Protein AF-A0A191ZUP9-F1 (afdb_monomer)

Nearest PDB structures (foldseek):
  5x5i-assembly4_D  TM=3.802E-01  e=3.483E+00  Escherichia coli K-12

pLDDT: mean 85.77, std 14.49, range [43.09, 98.62]

Radius of gyration: 30.67 Å; Cα contacts (8 Å, |Δi|>4): 107; chains: 1; bounding box: 78×66×77 Å

Mean predicted aligned error: 12.02 Å

Solvent-accessible surface area (backbone atoms only — not comparable to full-atom values): 9071 Å² total; per-residue (Å²): 136,83,80,58,80,86,76,54,74,80,78,81,70,67,82,54,64,67,59,53,49,53,53,50,46,48,57,48,26,44,66,60,40,70,90,54,62,39,23,40,54,36,41,17,43,34,41,22,51,23,54,62,69,38,64,68,101,52,54,38,51,76,70,65,56,76,69,36,28,56,76,43,55,94,45,31,70,61,32,48,55,52,18,51,53,54,15,55,57,51,40,75,43,92,63,52,71,65,56,46,34,54,52,40,52,56,51,41,54,54,48,51,57,49,57,74,44,45,64,60,53,55,47,54,52,50,51,52,49,52,54,50,51,52,51,53,50,51,52,61,72,43,46,61,57,54,51,49,51,53,48,53,53,50,52,51,51,53,55,66,74,74,111

Foldseek 3Di:
DDDPPVPDDPCPVDPPVLVVLLVVQLVVLCVLQPPDALALLSLLLSLLSQVLVAADVHRSNVVRDLVSHVVVPPCSVVSVVVSNVLSVVNSPDPDDSNVSSVVSVVVVVVVVVVVVCPVVVVVVVVVVVVVVVVVVVVCVVCVVVVVVVVVVVVVVVVVVVVD

Structure (mmCIF, N/CA/C/O backbone):
data_AF-A0A191ZUP9-F1
#
_entry.id   AF-A0A191ZUP9-F1
#
loop_
_atom_site.group_PDB
_atom_site.id
_atom_site.type_symbol
_atom_site.label_atom_id
_atom_site.label_alt_id
_atom_site.label_comp_id
_atom_site.label_asym_id
_atom_site.label_entity_id
_atom_site.label_seq_id
_atom_site.pdbx_PDB_ins_code
_atom_site.Cartn_x
_atom_site.Cartn_y
_atom_site.Cartn_z
_atom_site.occupancy
_atom_site.B_iso_or_equiv
_atom_site.auth_seq_id
_atom_site.auth_comp_id
_atom_site.auth_asym_id
_atom_site.auth_atom_id
_atom_site.pdbx_PDB_model_num
ATOM 1 N N . MET A 1 1 ? 28.665 37.772 -20.530 1.00 44.00 1 MET A N 1
ATOM 2 C CA . MET A 1 1 ? 29.138 36.921 -19.421 1.00 44.00 1 MET A CA 1
ATOM 3 C C . MET A 1 1 ? 29.673 35.647 -20.046 1.00 44.00 1 MET A C 1
ATOM 5 O O . MET A 1 1 ? 28.887 34.861 -20.553 1.00 44.00 1 MET A O 1
ATOM 9 N N . VAL A 1 2 ? 30.994 35.533 -20.165 1.00 44.50 2 VAL A N 1
ATOM 10 C CA . VAL A 1 2 ? 31.651 34.367 -20.771 1.00 44.50 2 VAL A CA 1
ATOM 11 C C . VAL A 1 2 ? 31.906 33.382 -19.638 1.00 44.50 2 VAL A C 1
ATOM 13 O O . VAL A 1 2 ? 32.614 33.723 -18.695 1.00 44.50 2 VAL A O 1
ATOM 16 N N . ILE A 1 3 ? 31.267 32.216 -19.682 1.00 43.75 3 ILE A N 1
ATOM 17 C CA . ILE A 1 3 ? 31.515 31.148 -18.710 1.00 43.75 3 ILE A CA 1
ATOM 18 C C . ILE A 1 3 ? 32.830 30.475 -19.124 1.00 43.75 3 ILE A C 1
ATOM 20 O O . ILE A 1 3 ? 32.929 29.947 -20.231 1.00 43.75 3 ILE A O 1
ATOM 24 N N . ASP A 1 4 ? 33.852 30.569 -18.267 1.00 47.41 4 ASP A N 1
ATOM 25 C CA . ASP A 1 4 ? 35.156 29.920 -18.447 1.00 47.41 4 ASP A CA 1
ATOM 26 C C . ASP A 1 4 ? 34.953 28.396 -18.471 1.00 47.41 4 ASP A C 1
ATOM 28 O O . ASP A 1 4 ? 34.322 27.826 -17.578 1.00 47.41 4 ASP A O 1
ATOM 32 N N . ALA A 1 5 ? 35.496 27.731 -19.493 1.00 51.59 5 ALA A N 1
ATOM 33 C CA . ALA A 1 5 ? 35.444 26.278 -19.653 1.00 51.59 5 ALA A CA 1
ATOM 34 C C . ALA A 1 5 ? 36.104 25.513 -18.486 1.00 51.59 5 ALA A C 1
ATOM 36 O O . ALA A 1 5 ? 35.927 24.305 -18.369 1.00 51.59 5 ALA A O 1
ATOM 37 N N . ARG A 1 6 ? 36.841 26.204 -17.606 1.00 51.53 6 ARG A N 1
ATOM 38 C CA . ARG A 1 6 ? 37.423 25.660 -16.369 1.00 51.53 6 ARG A CA 1
ATOM 39 C C . ARG A 1 6 ? 36.490 25.715 -15.153 1.00 51.53 6 ARG A C 1
ATOM 41 O O . ARG A 1 6 ? 36.853 25.188 -14.109 1.00 51.53 6 ARG A O 1
ATOM 48 N N . CYS A 1 7 ? 35.305 26.318 -15.272 1.00 43.09 7 CYS A N 1
ATOM 49 C CA . CYS A 1 7 ? 34.287 26.358 -14.212 1.00 43.09 7 CYS A CA 1
ATOM 50 C C . CYS A 1 7 ? 33.198 25.285 -14.363 1.00 43.09 7 CYS A C 1
ATOM 52 O O . CYS A 1 7 ? 32.257 25.259 -13.574 1.00 43.09 7 CYS A O 1
ATOM 54 N N . VAL A 1 8 ? 33.311 24.410 -15.361 1.00 49.94 8 VAL A N 1
ATOM 55 C CA . VAL A 1 8 ? 32.455 23.233 -15.496 1.00 49.94 8 VAL A CA 1
ATOM 56 C C . VAL A 1 8 ? 33.355 22.036 -15.240 1.00 49.94 8 VAL A C 1
ATOM 58 O O . VAL A 1 8 ? 34.132 21.646 -16.112 1.00 49.94 8 VAL A O 1
ATOM 61 N N . GLU A 1 9 ? 33.303 21.495 -14.020 1.00 52.47 9 GLU A N 1
ATOM 62 C CA . GLU A 1 9 ? 33.859 20.169 -13.759 1.00 52.47 9 GLU A CA 1
ATOM 63 C C . GLU A 1 9 ? 33.352 19.235 -14.851 1.00 52.47 9 GLU A C 1
ATOM 65 O O . GLU A 1 9 ? 32.165 19.245 -15.197 1.00 52.47 9 GLU A O 1
ATOM 70 N N . ARG A 1 10 ? 34.271 18.472 -15.447 1.00 45.19 10 ARG A N 1
ATOM 71 C CA . ARG A 1 10 ? 33.917 17.465 -16.435 1.00 45.19 10 ARG A CA 1
ATOM 72 C C . ARG A 1 10 ? 32.938 16.534 -15.737 1.00 45.19 10 ARG A C 1
ATOM 74 O O . ARG A 1 10 ? 33.315 15.786 -14.843 1.00 45.19 10 ARG A O 1
ATOM 81 N N . ALA A 1 11 ? 31.674 16.648 -16.110 1.00 53.12 11 ALA A N 1
ATOM 82 C CA . ALA A 1 11 ? 30.633 15.743 -15.699 1.00 53.12 11 ALA A CA 1
ATOM 83 C C . ALA A 1 11 ? 30.958 14.374 -16.313 1.00 53.12 11 ALA A C 1
ATOM 85 O O . ALA A 1 11 ? 30.402 13.998 -17.339 1.00 53.12 11 ALA A O 1
ATOM 86 N N . GLU A 1 12 ? 31.870 13.628 -15.693 1.00 52.53 12 GLU A N 1
ATOM 87 C CA . GLU A 1 12 ? 31.983 12.176 -15.820 1.00 52.53 12 GLU A CA 1
ATOM 88 C C . GLU A 1 12 ? 30.749 11.558 -15.142 1.00 52.53 12 GLU A C 1
ATOM 90 O O . GLU A 1 12 ? 30.836 10.798 -14.185 1.00 52.53 12 GLU A O 1
ATOM 95 N N . TRP A 1 13 ? 29.550 11.962 -15.573 1.00 60.62 13 TRP A N 1
ATOM 96 C CA . TRP A 1 13 ? 28.308 11.354 -15.127 1.00 60.62 13 TRP A CA 1
ATOM 97 C C . TRP A 1 13 ? 28.160 10.065 -15.911 1.00 60.62 13 TRP A C 1
ATOM 99 O O . TRP A 1 13 ? 27.456 9.998 -16.920 1.00 60.62 13 TRP A O 1
ATOM 109 N N . GLU A 1 14 ? 28.868 9.035 -15.458 1.00 67.06 14 GLU A N 1
ATOM 110 C CA . GLU A 1 14 ? 28.508 7.683 -15.837 1.00 67.06 14 GLU A CA 1
ATOM 111 C C . GLU A 1 14 ? 27.029 7.468 -15.474 1.00 67.06 14 GLU A C 1
ATOM 113 O O . GLU A 1 14 ? 26.593 7.837 -14.373 1.00 67.06 14 GLU A O 1
ATOM 118 N N . PRO A 1 15 ? 26.214 6.935 -16.400 1.00 70.44 15 PRO A N 1
ATOM 119 C CA . PRO A 1 15 ? 24.812 6.672 -16.129 1.00 70.44 15 PRO A CA 1
ATOM 120 C C . PRO A 1 15 ? 24.713 5.720 -14.940 1.00 70.44 15 PRO A C 1
ATOM 122 O O . PRO A 1 15 ? 25.150 4.579 -15.034 1.00 70.44 15 PRO A O 1
ATOM 125 N N . GLN A 1 16 ? 24.135 6.181 -13.829 1.00 82.94 16 GLN A N 1
ATOM 126 C CA . GLN A 1 16 ? 23.927 5.361 -12.637 1.00 82.94 16 GLN A CA 1
ATOM 127 C C . GLN A 1 16 ? 22.765 4.391 -12.900 1.00 82.94 16 GLN A C 1
ATOM 129 O O . GLN A 1 16 ? 21.605 4.817 -12.833 1.00 82.94 16 GLN A O 1
ATOM 134 N N . PRO A 1 17 ? 23.011 3.098 -13.191 1.00 85.75 17 PRO A N 1
ATOM 135 C CA . PRO A 1 17 ? 21.967 2.220 -13.721 1.00 85.75 17 PRO A CA 1
ATOM 136 C C . PRO A 1 17 ? 20.822 2.027 -12.726 1.00 85.75 17 PRO A C 1
ATOM 138 O O . PRO A 1 17 ? 19.658 1.994 -13.106 1.00 85.75 17 PRO A O 1
ATOM 141 N N . GLU A 1 18 ? 21.130 1.989 -11.430 1.00 88.69 18 GLU A N 1
ATOM 142 C CA . GLU A 1 18 ? 20.126 1.857 -10.372 1.00 88.69 18 GLU A CA 1
ATOM 143 C C . GLU A 1 18 ? 19.243 3.099 -10.223 1.00 88.69 18 GLU A C 1
ATOM 145 O O . GLU A 1 18 ? 18.055 2.976 -9.921 1.00 88.69 18 GLU A O 1
ATOM 150 N N . LEU A 1 19 ? 19.799 4.294 -10.455 1.00 87.56 19 LEU A N 1
ATOM 151 C CA . LEU A 1 19 ? 19.021 5.531 -10.469 1.00 87.56 19 LEU A CA 1
ATOM 152 C C . LEU A 1 19 ? 18.084 5.551 -11.677 1.00 87.56 19 LEU A C 1
ATOM 154 O O . LEU A 1 19 ? 16.911 5.882 -11.531 1.00 87.56 19 LEU A O 1
ATOM 158 N N . ILE A 1 20 ? 18.580 5.137 -12.845 1.00 90.88 20 ILE A N 1
ATOM 159 C CA . ILE A 1 20 ? 17.776 5.020 -14.066 1.00 90.88 20 ILE A CA 1
ATOM 160 C C . ILE A 1 20 ? 16.638 4.017 -13.859 1.00 90.88 20 ILE A C 1
ATOM 162 O O . ILE A 1 20 ? 15.492 4.339 -14.156 1.00 90.88 20 ILE A O 1
ATOM 166 N N . THR A 1 21 ? 16.917 2.843 -13.287 1.00 93.06 21 THR A N 1
ATOM 167 C CA . THR A 1 21 ? 15.889 1.845 -12.957 1.00 93.06 21 THR A CA 1
ATOM 168 C C . THR A 1 21 ? 14.8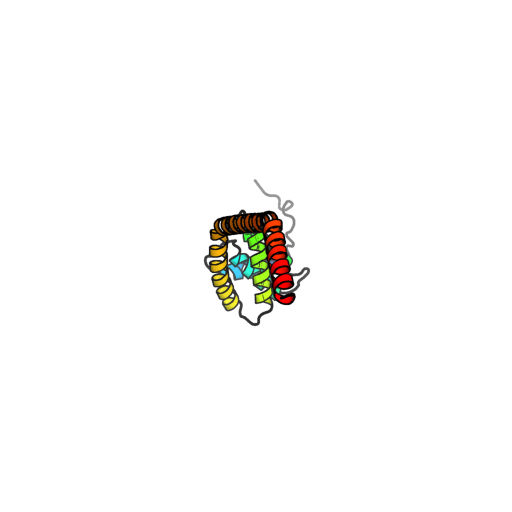73 2.397 -11.959 1.00 93.06 21 THR A C 1
ATOM 170 O O . THR A 1 21 ? 13.674 2.237 -12.160 1.00 93.06 21 THR A O 1
ATOM 173 N N . SER A 1 22 ? 15.322 3.090 -10.909 1.00 93.38 22 SER A N 1
ATOM 174 C CA . SER A 1 22 ? 14.427 3.713 -9.927 1.00 93.38 22 SER A CA 1
ATOM 175 C C . SER A 1 22 ? 13.485 4.730 -10.580 1.00 93.38 22 SER A C 1
ATOM 177 O O . SER A 1 22 ? 12.277 4.650 -10.369 1.00 93.38 22 SER A O 1
ATOM 179 N N . ILE A 1 23 ? 14.010 5.623 -11.424 1.00 93.88 23 ILE A N 1
ATOM 180 C CA . ILE A 1 23 ? 13.206 6.593 -12.181 1.00 93.88 23 ILE A CA 1
ATOM 181 C C . ILE A 1 23 ? 12.242 5.863 -13.119 1.00 93.88 23 ILE A C 1
ATOM 183 O O . ILE A 1 23 ? 11.053 6.158 -13.133 1.00 93.88 23 ILE A O 1
ATOM 187 N N . TYR A 1 24 ? 12.723 4.868 -13.862 1.00 95.81 24 TYR A N 1
ATOM 188 C CA . TYR A 1 24 ? 11.893 4.107 -14.789 1.00 95.81 24 TYR A CA 1
ATOM 189 C C . TYR A 1 24 ? 10.702 3.439 -14.092 1.00 95.81 24 TYR A C 1
ATOM 191 O O . TYR A 1 24 ? 9.578 3.527 -14.580 1.00 95.81 24 TYR A O 1
ATOM 199 N N . LEU A 1 25 ? 10.926 2.788 -12.950 1.00 96.81 25 LEU A N 1
ATOM 200 C CA . LEU A 1 25 ? 9.865 2.122 -12.194 1.00 96.81 25 LEU A CA 1
ATOM 201 C C . LEU A 1 25 ? 8.888 3.132 -11.569 1.00 96.81 25 LEU A C 1
ATOM 203 O O . LEU A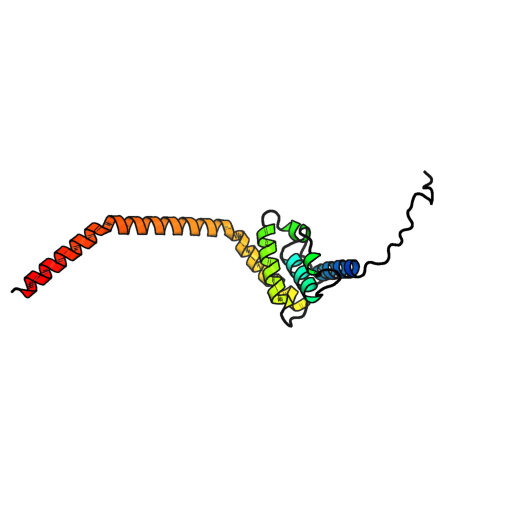 1 25 ? 7.687 2.874 -11.550 1.00 96.81 25 LEU A O 1
ATOM 207 N N . HIS A 1 26 ? 9.373 4.291 -11.121 1.00 96.50 26 HIS A N 1
ATOM 208 C CA . HIS A 1 26 ? 8.525 5.390 -10.653 1.00 96.50 26 HIS A CA 1
ATOM 209 C C . HIS A 1 26 ? 7.589 5.895 -11.768 1.00 96.50 26 HIS A C 1
ATOM 211 O O . HIS A 1 26 ? 6.372 5.937 -11.595 1.00 96.50 26 HIS A O 1
ATOM 217 N N . GLU A 1 27 ? 8.128 6.165 -12.958 1.00 96.56 27 GLU A N 1
ATOM 218 C CA . GLU A 1 27 ? 7.328 6.583 -14.117 1.00 96.56 27 GLU A CA 1
ATOM 219 C C . GLU A 1 27 ? 6.400 5.469 -14.629 1.00 96.56 27 GLU A C 1
ATOM 221 O O . GLU A 1 27 ? 5.289 5.726 -15.098 1.00 96.56 27 GLU A O 1
ATOM 226 N N . ALA A 1 28 ? 6.815 4.205 -14.520 1.00 97.81 28 ALA A N 1
ATOM 227 C CA . ALA A 1 28 ? 5.956 3.070 -14.836 1.00 97.81 28 ALA A CA 1
ATOM 228 C C . ALA A 1 28 ? 4.747 2.999 -13.890 1.00 97.81 28 ALA A C 1
ATOM 230 O O . ALA A 1 28 ? 3.641 2.718 -14.352 1.00 97.81 28 ALA A O 1
ATOM 231 N N . ALA A 1 29 ? 4.918 3.313 -12.602 1.00 97.75 29 ALA A N 1
ATOM 232 C CA . ALA A 1 29 ? 3.805 3.389 -11.658 1.00 97.75 29 ALA A CA 1
ATOM 233 C C . ALA A 1 29 ? 2.784 4.471 -12.057 1.00 97.75 29 ALA A C 1
ATOM 235 O O . ALA A 1 29 ? 1.584 4.207 -11.996 1.00 97.75 29 ALA A O 1
ATOM 236 N N . HIS A 1 30 ? 3.227 5.634 -12.554 1.00 96.81 30 HIS A N 1
ATOM 237 C CA . HIS A 1 30 ? 2.319 6.665 -13.080 1.00 96.81 30 HIS A CA 1
ATOM 238 C C . HIS A 1 30 ? 1.514 6.179 -14.289 1.00 96.81 30 HIS A C 1
ATOM 240 O O . HIS A 1 30 ? 0.330 6.495 -14.414 1.00 96.81 30 HIS A O 1
ATOM 246 N N . ARG A 1 31 ? 2.134 5.395 -15.178 1.00 97.25 31 ARG A N 1
ATOM 247 C CA . ARG A 1 31 ? 1.435 4.818 -16.338 1.00 97.25 31 ARG A CA 1
ATOM 248 C C . ARG A 1 31 ? 0.395 3.783 -15.922 1.00 97.25 31 ARG A C 1
ATOM 250 O O . ARG A 1 31 ? -0.699 3.778 -16.474 1.00 97.25 31 ARG A O 1
ATOM 257 N N . LEU A 1 32 ? 0.737 2.928 -14.960 1.00 97.69 32 LEU A N 1
ATOM 258 C CA . LEU A 1 32 ? -0.136 1.862 -14.463 1.00 97.69 32 LEU A CA 1
ATOM 259 C C . LEU A 1 32 ? -1.321 2.406 -13.652 1.00 97.69 32 LEU A C 1
ATOM 261 O O . LEU A 1 32 ? -2.419 1.861 -13.720 1.00 97.69 32 LEU A O 1
ATOM 265 N N . LEU A 1 33 ? -1.115 3.495 -12.911 1.00 95.38 33 LEU A N 1
ATOM 266 C CA . LEU A 1 33 ? -2.145 4.175 -12.127 1.00 95.38 33 LEU A CA 1
ATOM 267 C C . LEU A 1 33 ? -2.447 5.563 -12.697 1.00 95.38 33 LEU A C 1
ATOM 269 O O . LEU A 1 33 ? -2.327 6.583 -12.015 1.00 95.38 33 LEU A O 1
ATOM 273 N N . SER A 1 34 ? -2.867 5.604 -13.964 1.00 89.00 34 SER A N 1
ATOM 274 C CA . SER A 1 34 ? -3.224 6.858 -14.627 1.00 89.00 34 SER A CA 1
ATOM 275 C C . SER A 1 34 ? -4.317 7.602 -13.848 1.00 89.00 34 SER A C 1
ATOM 277 O O . SER A 1 34 ? -5.377 7.040 -13.573 1.00 89.00 34 SER A O 1
ATOM 279 N N . GLY A 1 35 ? -4.070 8.869 -13.513 1.00 88.81 35 GLY A N 1
ATOM 280 C CA . GLY A 1 35 ? -4.991 9.702 -12.728 1.00 88.81 35 GLY A CA 1
ATOM 281 C C . GLY A 1 35 ? -4.673 9.769 -11.233 1.00 88.81 35 GLY A C 1
ATOM 282 O O . GLY A 1 35 ? -5.271 10.583 -10.530 1.00 88.81 35 GLY A O 1
ATOM 283 N N . HIS A 1 36 ? -3.707 8.986 -10.747 1.00 92.75 36 HIS A N 1
ATOM 284 C CA . HIS A 1 36 ? -3.149 9.156 -9.409 1.00 92.75 36 HIS A CA 1
ATOM 285 C C . HIS A 1 36 ? -1.946 10.104 -9.444 1.00 92.75 36 HIS A C 1
ATOM 287 O O . HIS A 1 36 ? -1.038 9.944 -10.260 1.00 92.75 36 HIS A O 1
ATOM 293 N N . GLY A 1 37 ? -1.956 11.092 -8.546 1.00 92.81 37 GLY A N 1
ATOM 294 C CA . GLY A 1 37 ? -0.779 11.892 -8.211 1.00 92.81 37 GLY A CA 1
ATOM 295 C C . GLY A 1 37 ? 0.141 11.148 -7.240 1.00 92.81 37 GLY A C 1
ATOM 296 O O . GLY A 1 37 ? 0.173 9.920 -7.210 1.00 92.81 37 GLY A O 1
ATOM 297 N N . HIS A 1 38 ? 0.848 11.889 -6.397 1.00 96.31 38 HIS A N 1
ATOM 298 C CA . HIS A 1 38 ? 1.716 11.338 -5.355 1.00 96.31 38 HIS A CA 1
ATOM 299 C C . HIS A 1 38 ? 0.876 11.027 -4.102 1.00 96.31 38 HIS A C 1
ATOM 301 O O . HIS A 1 38 ? 0.964 11.701 -3.070 1.00 96.31 38 HIS A O 1
ATOM 307 N N . ASN A 1 39 ? 0.009 10.018 -4.238 1.00 96.75 39 ASN A N 1
ATOM 308 C CA . ASN A 1 39 ? -0.924 9.538 -3.218 1.00 96.75 39 ASN A CA 1
ATOM 309 C C . ASN A 1 39 ? -0.634 8.086 -2.797 1.00 96.75 39 ASN A C 1
ATOM 311 O O . ASN A 1 39 ? 0.244 7.424 -3.351 1.00 96.75 39 ASN A O 1
ATOM 315 N N . ALA A 1 40 ? -1.376 7.556 -1.817 1.00 97.50 40 ALA A N 1
ATOM 316 C CA . ALA A 1 40 ? -1.073 6.236 -1.257 1.00 97.50 40 ALA A CA 1
ATOM 317 C C . ALA A 1 40 ? -1.135 5.111 -2.302 1.00 97.50 40 ALA A C 1
ATOM 319 O O . ALA A 1 40 ? -0.329 4.184 -2.242 1.00 97.50 40 ALA A O 1
ATOM 320 N N . ALA A 1 41 ? -2.066 5.188 -3.261 1.00 98.25 41 ALA A N 1
ATOM 321 C CA . ALA A 1 41 ? -2.207 4.185 -4.317 1.00 98.25 41 ALA A CA 1
ATOM 322 C C . ALA A 1 41 ? -0.971 4.166 -5.225 1.00 98.25 41 ALA A C 1
ATOM 324 O O . ALA A 1 41 ? -0.386 3.108 -5.459 1.00 98.25 41 ALA A O 1
ATOM 325 N N . PHE A 1 42 ? -0.541 5.349 -5.674 1.00 98.25 42 PHE A N 1
ATOM 326 C CA . PHE A 1 42 ? 0.684 5.508 -6.450 1.00 98.25 42 PHE A CA 1
ATOM 327 C C . PHE A 1 42 ? 1.895 4.964 -5.691 1.00 98.25 42 PHE A C 1
ATOM 329 O O . PHE A 1 4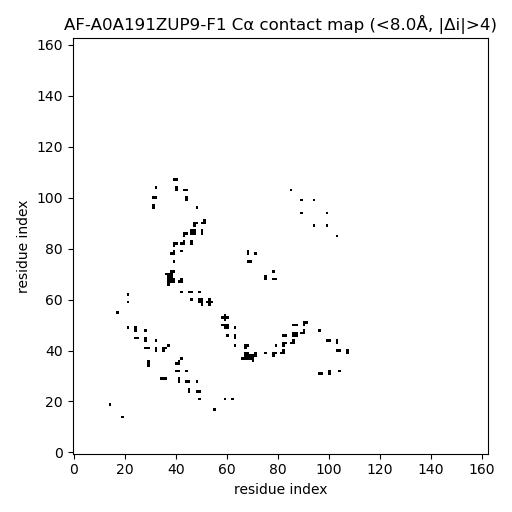2 ? 2.628 4.121 -6.211 1.00 98.25 42 PHE A O 1
ATOM 336 N N . PHE A 1 43 ? 2.053 5.366 -4.429 1.00 98.19 43 PHE A N 1
ATOM 337 C CA . PHE A 1 43 ? 3.157 4.910 -3.593 1.00 98.19 43 PHE A CA 1
ATOM 338 C C . PHE A 1 43 ? 3.160 3.387 -3.394 1.00 98.19 43 PHE A C 1
ATOM 340 O O . PHE A 1 43 ? 4.216 2.758 -3.446 1.00 98.19 43 PHE A O 1
ATOM 347 N N . ALA A 1 44 ? 1.985 2.767 -3.236 1.00 98.44 44 ALA A N 1
ATOM 348 C CA . ALA A 1 44 ? 1.858 1.313 -3.167 1.00 98.44 44 ALA A CA 1
ATOM 349 C C . ALA A 1 44 ? 2.353 0.641 -4.456 1.00 98.44 44 ALA A C 1
ATOM 351 O O . ALA A 1 44 ? 3.088 -0.342 -4.388 1.00 98.44 44 ALA A O 1
ATOM 352 N N . MET A 1 45 ? 2.009 1.181 -5.629 1.00 98.56 45 MET A N 1
ATOM 353 C CA . MET A 1 45 ? 2.470 0.637 -6.910 1.00 98.56 45 MET A CA 1
ATOM 354 C C . MET A 1 45 ? 3.984 0.795 -7.093 1.00 98.56 45 MET A C 1
ATOM 356 O O . MET A 1 45 ? 4.642 -0.156 -7.517 1.00 98.56 45 MET A O 1
ATOM 360 N N . VAL A 1 46 ? 4.557 1.942 -6.708 1.00 97.94 46 VAL A N 1
ATOM 361 C CA . VAL A 1 46 ? 6.018 2.144 -6.682 1.00 97.94 46 VAL A CA 1
ATOM 362 C C . VAL A 1 46 ? 6.687 1.082 -5.808 1.00 97.94 46 VAL A C 1
ATOM 364 O O . VAL A 1 46 ? 7.641 0.434 -6.241 1.00 97.94 46 VAL A O 1
ATOM 367 N N . LEU A 1 47 ? 6.157 0.840 -4.605 1.00 98.12 47 LEU A N 1
ATOM 368 C CA . LEU A 1 47 ? 6.676 -0.186 -3.702 1.00 98.12 47 LEU A CA 1
ATOM 369 C C . LEU A 1 47 ? 6.540 -1.601 -4.280 1.00 98.12 47 LEU A C 1
ATOM 371 O O . LEU A 1 47 ? 7.493 -2.366 -4.169 1.00 98.12 47 LEU A O 1
ATOM 375 N N . VAL A 1 48 ? 5.425 -1.954 -4.936 1.00 98.56 48 VAL A N 1
ATOM 376 C CA . VAL A 1 48 ? 5.283 -3.260 -5.614 1.00 98.56 48 VAL A CA 1
ATOM 377 C C . VAL A 1 48 ? 6.401 -3.458 -6.634 1.00 98.56 48 VAL A C 1
ATOM 379 O O . VAL A 1 48 ? 7.049 -4.506 -6.649 1.00 98.56 48 VAL A O 1
ATOM 382 N N . LEU A 1 49 ? 6.646 -2.451 -7.475 1.00 98.00 49 LEU A N 1
ATOM 383 C CA . LEU A 1 49 ? 7.678 -2.511 -8.507 1.00 98.00 49 LEU A CA 1
ATOM 384 C C . LEU A 1 49 ? 9.082 -2.605 -7.903 1.00 98.00 49 LEU A C 1
ATOM 386 O O . LEU A 1 49 ? 9.882 -3.422 -8.348 1.00 98.00 49 LEU A O 1
ATOM 390 N N . TYR A 1 50 ? 9.373 -1.821 -6.866 1.00 97.25 50 TYR A N 1
ATOM 391 C CA . TYR A 1 50 ? 10.666 -1.850 -6.183 1.00 97.25 50 TYR A CA 1
ATOM 392 C C . TYR A 1 50 ? 10.922 -3.156 -5.433 1.00 97.25 50 TYR A C 1
ATOM 394 O O . TYR A 1 50 ? 12.027 -3.686 -5.501 1.00 97.25 50 TYR A O 1
ATOM 402 N N . LEU A 1 51 ? 9.918 -3.701 -4.745 1.00 97.12 51 LEU A N 1
ATOM 403 C CA . LEU A 1 51 ? 10.035 -4.987 -4.057 1.00 97.12 51 LEU A CA 1
ATOM 404 C C . LEU A 1 51 ? 10.292 -6.122 -5.056 1.00 97.12 51 LEU A C 1
ATOM 406 O O . LEU A 1 51 ? 11.149 -6.967 -4.805 1.00 97.12 51 LEU A O 1
ATOM 410 N N . ARG A 1 52 ? 9.616 -6.112 -6.212 1.00 96.75 52 ARG A N 1
ATOM 411 C CA . ARG A 1 52 ? 9.822 -7.105 -7.281 1.00 96.75 52 ARG A CA 1
ATOM 412 C C . ARG A 1 52 ? 11.132 -6.923 -8.047 1.00 96.75 52 ARG A C 1
ATOM 414 O O . ARG A 1 52 ? 11.697 -7.909 -8.504 1.00 96.75 52 ARG A O 1
ATOM 421 N N . ALA A 1 53 ? 11.630 -5.692 -8.168 1.00 94.31 53 ALA A N 1
ATOM 422 C CA . ALA A 1 53 ? 12.950 -5.417 -8.740 1.00 94.31 53 ALA A CA 1
ATOM 423 C C . ALA A 1 53 ? 14.097 -5.942 -7.855 1.00 94.31 53 ALA A C 1
ATOM 425 O O . ALA A 1 53 ? 15.206 -6.150 -8.344 1.00 94.31 53 ALA A O 1
ATOM 426 N N . GLY A 1 54 ? 13.835 -6.185 -6.566 1.00 91.06 54 GLY A N 1
ATOM 427 C CA . GLY A 1 54 ? 14.774 -6.812 -5.644 1.00 91.06 54 GLY A CA 1
ATOM 428 C C . GLY A 1 54 ? 15.847 -5.850 -5.133 1.00 91.06 54 GLY A C 1
ATOM 429 O O . GLY A 1 54 ? 15.547 -4.797 -4.564 1.00 91.06 54 GLY A O 1
ATOM 430 N N . THR A 1 55 ? 17.113 -6.231 -5.292 1.00 85.50 55 THR A N 1
ATOM 431 C CA . THR A 1 55 ? 18.255 -5.563 -4.650 1.00 85.50 55 THR A CA 1
ATOM 432 C C . THR A 1 55 ? 19.297 -5.149 -5.685 1.00 85.50 55 THR A C 1
ATOM 434 O O . THR A 1 55 ? 19.726 -5.973 -6.488 1.00 85.50 55 THR A O 1
ATOM 437 N N . GLY A 1 56 ? 19.694 -3.872 -5.656 1.00 79.44 56 GLY A N 1
ATOM 438 C CA . GLY A 1 56 ? 20.913 -3.365 -6.300 1.00 79.44 56 GLY A CA 1
ATOM 439 C C . GLY A 1 56 ? 22.038 -3.241 -5.267 1.00 79.44 56 GLY A C 1
ATOM 440 O O . GLY A 1 56 ? 22.187 -4.103 -4.407 1.00 79.44 56 GLY A O 1
ATOM 441 N N . SER A 1 57 ? 22.778 -2.131 -5.273 1.00 82.31 57 SER A N 1
ATOM 442 C CA . SER A 1 57 ? 23.691 -1.748 -4.182 1.00 82.31 57 SER A CA 1
ATOM 443 C C . SER A 1 57 ? 22.988 -1.661 -2.821 1.00 82.31 57 SER A C 1
ATOM 445 O O . SER A 1 57 ? 23.577 -1.965 -1.786 1.00 82.31 57 SER A O 1
ATOM 447 N N . ILE A 1 58 ? 21.706 -1.291 -2.840 1.00 87.94 58 ILE A N 1
ATOM 448 C CA . ILE A 1 58 ? 20.766 -1.367 -1.722 1.00 87.94 58 ILE A CA 1
ATOM 449 C C . ILE A 1 58 ? 19.444 -1.981 -2.212 1.00 87.94 58 ILE A C 1
ATOM 451 O O . ILE A 1 58 ? 19.160 -1.943 -3.418 1.00 87.94 58 ILE A O 1
ATOM 455 N N . PRO A 1 59 ? 18.604 -2.529 -1.317 1.00 91.69 59 PRO A N 1
ATOM 456 C CA . PRO A 1 59 ? 17.254 -2.949 -1.679 1.00 91.69 59 PRO A CA 1
ATOM 457 C C . PRO A 1 59 ? 16.477 -1.807 -2.347 1.00 91.69 59 PRO A C 1
ATOM 459 O O . PRO A 1 59 ? 16.418 -0.703 -1.803 1.00 91.69 59 PRO A O 1
ATOM 462 N N . PHE A 1 60 ? 15.858 -2.052 -3.507 1.00 90.94 60 PHE A N 1
ATOM 463 C CA . PHE A 1 60 ? 15.209 -0.988 -4.287 1.00 90.94 60 PHE A CA 1
ATOM 464 C C . PHE A 1 60 ? 14.099 -0.275 -3.513 1.00 90.94 60 PHE A C 1
ATOM 466 O O . PHE A 1 60 ? 13.920 0.929 -3.679 1.00 90.94 60 PHE A O 1
ATOM 473 N N . TRP A 1 61 ? 13.396 -0.971 -2.615 1.00 91.44 61 TRP A N 1
ATOM 474 C CA . TRP A 1 61 ? 12.349 -0.367 -1.785 1.00 91.44 61 TRP A CA 1
ATOM 475 C C . TRP A 1 61 ? 12.869 0.791 -0.920 1.00 91.44 61 TRP A C 1
ATOM 477 O O . TRP A 1 61 ? 12.119 1.723 -0.645 1.00 91.44 61 TRP A O 1
ATOM 487 N N . GLN A 1 62 ? 14.157 0.792 -0.552 1.00 91.94 62 GLN A N 1
ATOM 488 C CA . GLN A 1 62 ? 14.781 1.883 0.211 1.00 91.94 62 GLN A CA 1
ATOM 489 C C . GLN A 1 62 ? 14.941 3.167 -0.610 1.00 91.94 62 GLN A C 1
ATOM 491 O O . GLN A 1 62 ? 15.231 4.224 -0.056 1.00 91.94 62 GLN A O 1
ATOM 496 N N . ARG A 1 63 ? 14.746 3.094 -1.931 1.00 90.56 63 ARG A N 1
ATOM 497 C CA . ARG A 1 63 ? 14.736 4.249 -2.835 1.00 90.56 63 ARG A CA 1
ATOM 498 C C . ARG A 1 63 ? 13.352 4.898 -2.938 1.00 90.56 63 ARG A C 1
ATOM 500 O O . ARG A 1 63 ? 13.231 5.925 -3.602 1.00 90.56 63 ARG A O 1
ATOM 507 N N . ALA A 1 64 ? 12.317 4.323 -2.315 1.00 89.75 64 ALA A N 1
ATOM 508 C CA . ALA A 1 64 ? 10.991 4.931 -2.234 1.00 89.75 64 ALA A CA 1
ATOM 509 C C . ALA A 1 64 ? 11.056 6.227 -1.422 1.00 89.75 64 ALA A C 1
ATOM 511 O O . ALA A 1 64 ? 11.688 6.281 -0.366 1.00 89.75 64 ALA A O 1
ATOM 512 N N . LYS A 1 65 ? 10.421 7.288 -1.923 1.00 90.00 65 LYS A N 1
ATOM 513 C CA . LYS A 1 65 ? 10.564 8.624 -1.348 1.00 90.00 65 LYS A CA 1
ATOM 514 C C . LYS A 1 65 ? 9.260 9.052 -0.702 1.00 90.00 65 LYS A C 1
ATOM 516 O O . LYS A 1 65 ? 8.203 8.948 -1.303 1.00 90.00 65 LYS A O 1
ATOM 521 N N . LEU A 1 66 ? 9.330 9.596 0.511 1.00 86.12 66 LEU A N 1
ATOM 522 C CA . LEU A 1 66 ? 8.130 10.018 1.244 1.00 86.12 66 LEU A CA 1
ATOM 523 C C . LEU A 1 66 ? 7.350 11.150 0.555 1.00 86.12 66 LEU A C 1
ATOM 525 O O . LEU A 1 66 ? 6.163 11.300 0.829 1.00 86.12 66 LEU A O 1
ATOM 529 N N . TYR A 1 67 ? 7.971 11.920 -0.350 1.00 88.06 67 TYR A N 1
ATOM 530 C CA . TYR A 1 67 ? 7.233 12.916 -1.137 1.00 88.06 67 TYR A CA 1
ATOM 531 C C . TYR A 1 67 ? 6.196 12.275 -2.070 1.00 88.06 67 TYR A C 1
ATOM 533 O O . TYR A 1 67 ? 5.247 12.943 -2.464 1.00 88.06 67 TYR A O 1
ATOM 541 N N . ASP A 1 68 ? 6.314 10.976 -2.364 1.00 91.00 68 ASP A N 1
ATOM 542 C CA . ASP A 1 68 ? 5.326 10.213 -3.134 1.00 91.00 68 ASP A CA 1
ATOM 543 C C . ASP A 1 68 ? 3.989 10.028 -2.401 1.00 91.00 68 ASP A C 1
ATOM 545 O O . ASP A 1 68 ? 3.059 9.450 -2.954 1.00 91.00 68 ASP A O 1
ATOM 549 N N . LEU A 1 69 ? 3.887 10.533 -1.168 1.00 93.38 69 LEU A N 1
ATOM 550 C CA . LEU A 1 69 ? 2.675 10.583 -0.355 1.00 93.38 69 LEU A CA 1
ATOM 551 C C . LEU A 1 69 ? 2.194 12.018 -0.081 1.00 93.38 69 LEU A C 1
ATOM 553 O O . LEU A 1 69 ? 1.345 12.213 0.791 1.00 93.38 69 LEU A O 1
ATOM 557 N N . GLN A 1 70 ? 2.730 13.035 -0.766 1.00 93.06 70 GLN A N 1
AT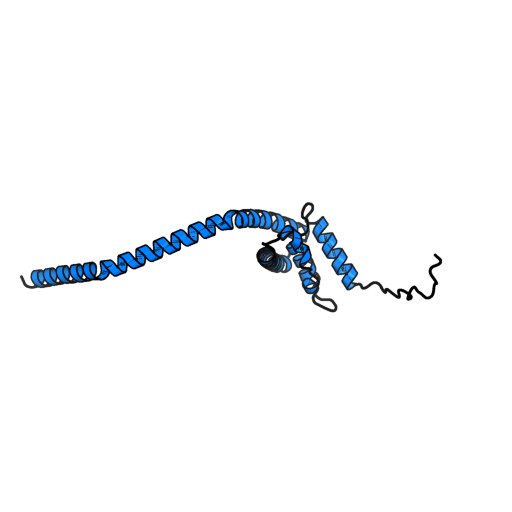OM 558 C CA . GLN A 1 70 ? 2.401 14.441 -0.485 1.00 93.06 70 GLN A CA 1
ATOM 559 C C . GLN A 1 70 ? 0.893 14.741 -0.571 1.00 93.06 70 GLN A C 1
ATOM 561 O O . GLN A 1 70 ? 0.390 15.545 0.215 1.00 93.06 70 GLN A O 1
ATOM 566 N N . ASP A 1 71 ? 0.157 14.053 -1.449 1.00 94.19 71 ASP A N 1
ATOM 567 C CA . ASP A 1 71 ? -1.282 14.269 -1.646 1.00 94.19 71 ASP A CA 1
ATOM 568 C C . ASP A 1 71 ? -2.118 13.760 -0.455 1.00 94.19 71 ASP A C 1
ATOM 570 O O . ASP A 1 71 ? -3.291 14.109 -0.310 1.00 94.19 71 ASP A O 1
ATOM 574 N N . GLU A 1 72 ? -1.536 12.933 0.420 1.00 92.62 72 GLU A N 1
ATOM 575 C CA . GLU A 1 72 ? -2.210 12.401 1.611 1.00 92.62 72 GLU A CA 1
ATOM 576 C C . GLU A 1 72 ? -2.110 13.347 2.819 1.00 92.62 72 GLU A C 1
ATOM 578 O O . GLU A 1 72 ? -2.869 13.205 3.786 1.00 92.62 72 GLU A O 1
ATOM 583 N N . GLY A 1 73 ? -1.208 14.334 2.773 1.00 90.19 73 GLY A N 1
ATOM 584 C CA . GLY A 1 73 ? -1.052 15.364 3.801 1.00 90.19 73 GLY A CA 1
ATOM 585 C C . GLY A 1 73 ? -0.918 14.786 5.214 1.00 90.19 73 GLY A C 1
ATOM 586 O O . GLY A 1 73 ? -0.025 13.991 5.502 1.00 90.19 73 GLY A O 1
ATOM 587 N N . ALA A 1 74 ? -1.833 15.164 6.113 1.00 88.12 74 ALA A N 1
ATOM 588 C CA . ALA A 1 74 ? -1.835 14.705 7.506 1.00 88.12 74 ALA A CA 1
ATOM 589 C C . ALA A 1 74 ? -2.021 13.182 7.668 1.00 88.12 74 ALA A C 1
ATOM 591 O O . ALA A 1 74 ? -1.664 12.634 8.709 1.00 88.12 74 ALA A O 1
ATOM 592 N N . ASN A 1 75 ? -2.546 12.494 6.648 1.00 90.50 75 ASN A N 1
ATOM 593 C CA . ASN A 1 75 ? -2.735 11.043 6.660 1.00 90.50 75 ASN A CA 1
ATOM 594 C C . ASN A 1 75 ? -1.513 10.272 6.136 1.00 90.50 75 ASN A C 1
ATOM 596 O O . ASN A 1 75 ? -1.585 9.049 6.015 1.00 90.50 75 ASN A O 1
ATOM 600 N N . ALA A 1 76 ? -0.398 10.944 5.818 1.00 90.88 76 ALA A N 1
ATOM 601 C CA . ALA A 1 76 ? 0.796 10.305 5.261 1.00 90.88 76 ALA A CA 1
ATOM 602 C C . ALA A 1 76 ? 1.307 9.090 6.074 1.00 90.88 76 ALA A C 1
ATOM 604 O O . ALA A 1 76 ? 1.645 8.082 5.453 1.00 90.88 76 ALA A O 1
ATOM 605 N N . PRO A 1 77 ? 1.311 9.084 7.426 1.00 91.75 77 PRO A N 1
ATOM 606 C CA . PRO A 1 77 ? 1.709 7.894 8.186 1.00 91.75 77 PRO A CA 1
ATOM 607 C C . PRO A 1 77 ? 0.786 6.685 7.961 1.00 91.75 77 PRO A C 1
ATOM 609 O O . PRO A 1 77 ? 1.252 5.561 7.774 1.00 91.75 77 PRO A O 1
ATOM 612 N N . GLN A 1 78 ? -0.532 6.903 7.950 1.00 93.25 78 GLN A N 1
ATOM 613 C CA . GLN A 1 78 ? -1.528 5.859 7.701 1.00 93.25 78 GLN A CA 1
ATOM 614 C C . GLN A 1 78 ? -1.481 5.394 6.244 1.00 93.25 78 GLN A C 1
ATOM 616 O O . GLN A 1 78 ? -1.621 4.201 5.977 1.00 93.25 78 GLN A O 1
ATOM 621 N N . ALA A 1 79 ? -1.259 6.327 5.317 1.00 95.69 79 ALA A N 1
ATOM 622 C CA . ALA A 1 79 ? -1.072 6.056 3.901 1.00 95.69 79 ALA A CA 1
ATOM 623 C C . ALA A 1 79 ? 0.156 5.178 3.656 1.00 95.69 79 ALA A C 1
ATOM 625 O O . ALA A 1 79 ? 0.058 4.188 2.936 1.00 95.69 79 ALA A O 1
ATOM 626 N N . PHE A 1 80 ? 1.280 5.487 4.309 1.00 96.31 80 PHE A N 1
ATOM 627 C CA . PHE A 1 80 ? 2.492 4.677 4.247 1.00 96.31 80 PHE A CA 1
ATOM 628 C C . PHE A 1 80 ? 2.225 3.254 4.739 1.00 96.31 80 PHE A C 1
ATOM 630 O O . PHE A 1 80 ? 2.526 2.296 4.034 1.00 96.31 80 PHE A O 1
ATOM 637 N N . ALA A 1 81 ? 1.620 3.104 5.922 1.00 96.06 81 ALA A N 1
ATOM 638 C CA . ALA A 1 81 ? 1.326 1.789 6.486 1.00 96.06 81 ALA A CA 1
ATOM 639 C C . ALA A 1 81 ? 0.384 0.972 5.585 1.00 96.06 81 ALA A C 1
ATOM 641 O O . ALA A 1 81 ? 0.598 -0.223 5.377 1.00 96.06 81 ALA A O 1
ATOM 642 N N . TRP A 1 82 ? -0.642 1.615 5.023 1.00 97.75 82 TRP A N 1
ATOM 643 C CA . TRP A 1 82 ? -1.547 0.983 4.067 1.00 97.75 82 TRP A CA 1
ATOM 644 C C . TRP A 1 82 ? -0.806 0.538 2.800 1.00 97.75 82 TRP A C 1
ATOM 646 O O . TRP A 1 82 ? -0.879 -0.634 2.429 1.00 97.75 82 TRP A O 1
ATOM 656 N N . ALA A 1 83 ? -0.052 1.447 2.180 1.00 98.12 83 ALA A N 1
ATOM 657 C CA . ALA A 1 83 ? 0.669 1.195 0.940 1.00 98.12 83 ALA A CA 1
ATOM 658 C C . ALA A 1 83 ? 1.725 0.099 1.107 1.00 98.12 83 ALA A C 1
ATOM 660 O O . ALA A 1 83 ? 1.823 -0.784 0.262 1.00 98.12 83 ALA A O 1
ATOM 661 N N . TRP A 1 84 ? 2.461 0.112 2.220 1.00 97.75 84 TRP A N 1
ATOM 662 C CA . TRP A 1 84 ? 3.456 -0.902 2.555 1.00 97.75 84 TRP A CA 1
ATOM 663 C C . TRP A 1 84 ? 2.845 -2.301 2.644 1.00 97.75 84 TRP A C 1
ATOM 665 O O . TRP A 1 84 ? 3.348 -3.236 2.023 1.00 97.75 84 TRP A O 1
ATOM 675 N N . ASN A 1 85 ? 1.728 -2.443 3.361 1.00 98.19 85 ASN A N 1
ATOM 676 C CA . ASN A 1 85 ? 1.056 -3.732 3.520 1.00 98.19 85 ASN A CA 1
ATOM 677 C C . ASN A 1 85 ? 0.506 -4.258 2.190 1.00 98.19 85 ASN A C 1
ATOM 679 O O . ASN A 1 85 ? 0.719 -5.422 1.853 1.00 98.19 85 ASN A O 1
ATOM 683 N N . VAL A 1 86 ? -0.161 -3.395 1.416 1.00 98.44 86 VAL A N 1
ATOM 684 C CA . VAL A 1 86 ? -0.682 -3.757 0.090 1.00 98.44 86 VAL A CA 1
ATOM 685 C C . VAL A 1 86 ? 0.460 -4.143 -0.846 1.00 98.44 86 VAL A C 1
ATOM 687 O O . VAL A 1 86 ? 0.373 -5.156 -1.537 1.00 98.44 86 VAL A O 1
ATOM 690 N N . ALA A 1 87 ? 1.550 -3.375 -0.845 1.00 98.38 87 ALA A N 1
ATOM 691 C CA . ALA A 1 87 ? 2.684 -3.641 -1.709 1.00 98.38 87 ALA A CA 1
ATOM 692 C C . ALA A 1 87 ? 3.387 -4.954 -1.364 1.00 98.38 87 ALA A C 1
ATOM 694 O O . ALA A 1 87 ? 3.723 -5.703 -2.273 1.00 98.38 87 ALA A O 1
ATOM 695 N N . HIS A 1 88 ? 3.565 -5.269 -0.080 1.00 97.88 88 HIS A N 1
ATOM 696 C CA . HIS A 1 88 ? 4.158 -6.537 0.344 1.00 97.88 88 HIS A CA 1
ATOM 697 C C . HIS A 1 88 ? 3.337 -7.753 -0.086 1.00 97.88 88 HIS A C 1
ATOM 699 O O . HIS A 1 88 ? 3.903 -8.721 -0.591 1.00 97.88 88 HIS A O 1
ATOM 705 N N . GLU A 1 89 ? 2.014 -7.697 0.088 1.00 98.31 89 GLU A N 1
ATOM 706 C CA . GLU A 1 89 ? 1.109 -8.763 -0.350 1.00 98.31 89 GLU A CA 1
ATOM 707 C C . GLU A 1 89 ? 1.184 -8.954 -1.871 1.00 98.31 89 GLU A C 1
ATOM 709 O O . GLU A 1 89 ? 1.385 -10.066 -2.358 1.00 98.31 89 GLU A O 1
ATOM 714 N N . LEU A 1 90 ? 1.067 -7.862 -2.631 1.00 98.44 90 LEU A N 1
ATOM 715 C CA . LEU A 1 90 ? 1.028 -7.927 -4.089 1.00 98.44 90 LEU A C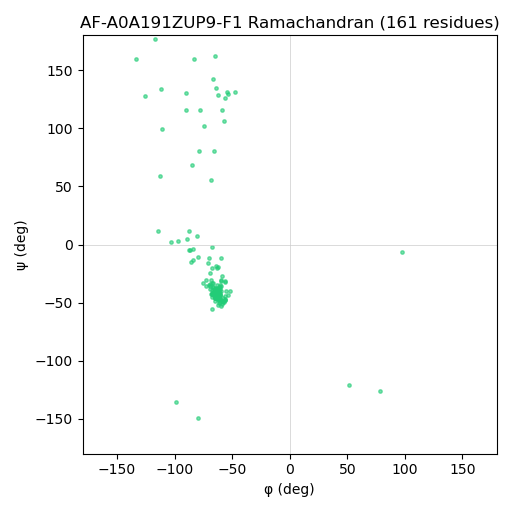A 1
ATOM 716 C C . LEU A 1 90 ? 2.388 -8.261 -4.698 1.00 98.44 90 LEU A C 1
ATOM 718 O O . LEU A 1 90 ? 2.441 -9.007 -5.674 1.00 98.44 90 LEU A O 1
ATOM 722 N N . ALA A 1 91 ? 3.487 -7.775 -4.121 1.00 97.69 91 ALA A N 1
ATOM 723 C CA . ALA A 1 91 ? 4.832 -8.077 -4.593 1.00 97.69 91 ALA A CA 1
ATOM 724 C C . ALA A 1 91 ? 5.132 -9.581 -4.548 1.00 97.69 91 ALA A C 1
ATOM 726 O O . ALA A 1 91 ? 5.782 -10.077 -5.465 1.00 97.69 91 ALA A O 1
ATOM 727 N N . ALA A 1 92 ? 4.613 -10.291 -3.539 1.00 97.31 92 ALA A N 1
ATOM 728 C CA . ALA A 1 92 ? 4.760 -11.737 -3.381 1.00 97.31 92 ALA A CA 1
ATOM 729 C C . ALA A 1 92 ? 3.811 -12.571 -4.264 1.00 97.31 92 ALA A C 1
ATOM 731 O O . ALA A 1 92 ? 3.965 -13.786 -4.342 1.00 97.31 92 ALA A O 1
ATOM 732 N N . SER A 1 93 ? 2.818 -11.945 -4.902 1.00 97.69 93 SER A N 1
ATOM 733 C CA . SER A 1 93 ? 1.865 -12.634 -5.778 1.00 97.69 93 SER A CA 1
ATOM 734 C C . SER A 1 93 ? 2.404 -12.823 -7.200 1.00 97.69 93 SER A C 1
ATOM 736 O O . SER A 1 93 ? 3.240 -12.041 -7.657 1.00 97.69 93 SER A O 1
ATOM 738 N N . ASP A 1 94 ? 1.825 -13.769 -7.944 1.00 97.56 94 ASP A N 1
ATOM 739 C CA . ASP A 1 94 ? 2.104 -13.992 -9.375 1.00 97.56 94 ASP A CA 1
ATOM 740 C C . ASP A 1 94 ? 1.348 -13.023 -10.311 1.00 97.56 94 ASP A C 1
ATOM 742 O O . ASP A 1 94 ? 1.344 -13.184 -11.532 1.00 97.56 94 ASP A O 1
ATOM 746 N N . LEU A 1 95 ? 0.666 -12.009 -9.763 1.00 97.75 95 LEU A N 1
ATOM 747 C CA . LEU A 1 95 ? -0.101 -11.051 -10.561 1.00 97.75 95 LEU A CA 1
ATOM 748 C C . LEU A 1 95 ? 0.812 -10.183 -11.433 1.00 97.75 95 LEU A C 1
ATOM 750 O O . LEU A 1 95 ? 1.862 -9.713 -10.990 1.00 97.75 95 LEU A O 1
ATOM 754 N N . THR A 1 96 ? 0.373 -9.880 -12.654 1.00 98.25 96 THR A N 1
ATOM 755 C CA . THR A 1 96 ? 1.049 -8.889 -13.504 1.00 98.25 96 THR A CA 1
ATOM 756 C C . THR A 1 96 ? 0.975 -7.490 -12.886 1.00 98.25 96 THR A C 1
ATOM 758 O O . THR A 1 96 ? 0.146 -7.225 -12.015 1.00 98.25 96 THR A O 1
ATOM 761 N N . ALA A 1 97 ? 1.838 -6.573 -13.333 1.00 97.88 97 ALA A N 1
ATOM 762 C CA . ALA A 1 97 ? 1.840 -5.197 -12.836 1.00 97.88 97 ALA A CA 1
ATOM 763 C C . ALA A 1 97 ? 0.493 -4.488 -13.077 1.00 97.88 97 ALA A C 1
ATOM 765 O O . ALA A 1 97 ? -0.006 -3.827 -12.170 1.00 97.88 97 ALA A O 1
ATOM 766 N N . ASP A 1 98 ? -0.134 -4.701 -14.238 1.00 98.31 98 ASP A N 1
ATOM 767 C CA . ASP A 1 98 ? -1.467 -4.170 -14.553 1.00 98.31 98 ASP A CA 1
ATOM 768 C C . ASP A 1 98 ? -2.539 -4.693 -13.588 1.00 98.31 98 ASP A C 1
ATOM 770 O O . ASP A 1 98 ? -3.333 -3.924 -13.052 1.00 98.31 98 ASP A O 1
ATOM 774 N N . ARG A 1 99 ? -2.522 -5.998 -13.281 1.00 98.38 99 ARG A N 1
ATOM 775 C CA . ARG A 1 99 ? -3.461 -6.584 -12.312 1.00 98.38 99 ARG A CA 1
ATOM 776 C C . ARG A 1 99 ? -3.219 -6.080 -10.893 1.00 98.38 99 ARG A C 1
ATOM 778 O O . ARG A 1 99 ? -4.177 -5.857 -10.159 1.00 98.38 99 ARG A O 1
ATOM 785 N N . CYS A 1 100 ? -1.964 -5.863 -10.502 1.00 98.56 100 CYS A N 1
ATOM 786 C CA . CYS A 1 100 ? -1.658 -5.208 -9.231 1.00 98.56 100 CYS A CA 1
ATOM 787 C C . CYS A 1 100 ? -2.243 -3.792 -9.185 1.00 98.56 100 CYS A C 1
ATOM 789 O O . CYS A 1 100 ? -2.841 -3.428 -8.177 1.00 98.56 100 CYS A O 1
ATOM 791 N N . ALA A 1 101 ? -2.122 -3.018 -10.267 1.00 98.50 101 ALA A N 1
ATOM 792 C CA . ALA A 1 101 ? -2.660 -1.664 -10.346 1.00 98.50 101 ALA A CA 1
ATOM 793 C C . ALA A 1 101 ? -4.193 -1.636 -10.204 1.00 98.50 101 ALA A C 1
ATOM 795 O O . ALA A 1 101 ? -4.721 -0.836 -9.432 1.00 98.50 101 ALA A O 1
ATOM 796 N N . GLU A 1 102 ? -4.909 -2.555 -10.859 1.00 98.19 102 GLU A N 1
ATOM 797 C CA . GLU A 1 102 ? -6.362 -2.716 -10.690 1.00 98.19 102 GLU A CA 1
ATOM 798 C C . GLU A 1 102 ? -6.742 -3.001 -9.227 1.00 98.19 102 GLU A C 1
ATOM 800 O O . GLU A 1 102 ? -7.593 -2.318 -8.653 1.00 98.19 102 GLU A O 1
ATOM 805 N N . VAL A 1 103 ? -6.063 -3.963 -8.588 1.00 98.50 103 VAL A N 1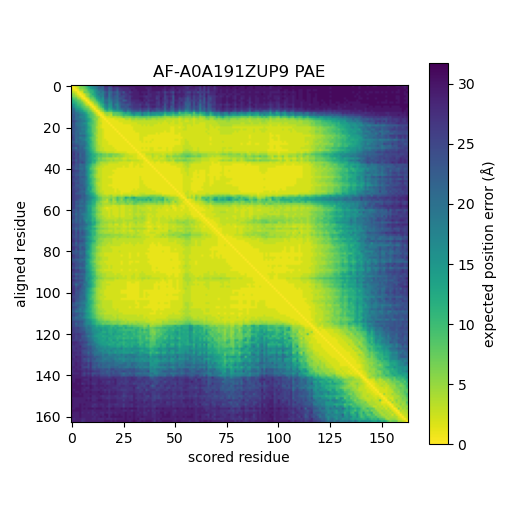
ATOM 806 C CA . VAL A 1 103 ? -6.311 -4.315 -7.180 1.00 98.50 103 VAL A CA 1
ATOM 807 C C . VAL A 1 103 ? -6.011 -3.138 -6.251 1.00 98.50 103 VAL A C 1
ATOM 809 O O . VAL A 1 103 ? -6.770 -2.878 -5.313 1.00 98.50 103 VAL A O 1
ATOM 812 N N . ILE A 1 104 ? -4.917 -2.415 -6.499 1.00 98.62 104 ILE A N 1
ATOM 813 C CA . ILE A 1 104 ? -4.543 -1.222 -5.735 1.00 98.62 104 ILE A CA 1
ATOM 814 C C . ILE A 1 104 ? -5.624 -0.150 -5.865 1.00 98.62 104 ILE A C 1
ATOM 816 O O . ILE A 1 104 ? -6.038 0.394 -4.842 1.00 98.62 104 ILE A O 1
ATOM 820 N N . ASN A 1 105 ? -6.128 0.116 -7.072 1.00 97.75 105 ASN A N 1
ATOM 821 C CA . ASN A 1 105 ? -7.193 1.093 -7.304 1.00 97.75 105 ASN A CA 1
ATOM 822 C C . ASN A 1 105 ? -8.461 0.773 -6.513 1.00 97.75 105 ASN A C 1
ATOM 824 O O . ASN A 1 105 ? -9.001 1.635 -5.809 1.00 97.75 105 ASN A O 1
ATOM 828 N N . ASP A 1 106 ? -8.915 -0.478 -6.575 1.00 97.75 106 ASP A N 1
ATOM 829 C CA . ASP A 1 106 ? -10.112 -0.897 -5.853 1.00 97.75 106 ASP A CA 1
ATOM 830 C C . ASP A 1 106 ? -9.934 -0.795 -4.337 1.00 97.75 106 ASP A C 1
ATOM 832 O O . ASP A 1 106 ? -10.784 -0.229 -3.640 1.00 97.75 106 ASP A O 1
ATOM 836 N N . ARG A 1 107 ? -8.800 -1.271 -3.814 1.00 98.25 107 ARG A N 1
ATOM 837 C CA . ARG A 1 107 ? -8.501 -1.194 -2.378 1.00 98.25 107 ARG A CA 1
ATOM 838 C C . ARG A 1 107 ? -8.311 0.243 -1.908 1.00 98.25 107 ARG A C 1
ATOM 840 O O . ARG A 1 107 ? -8.738 0.572 -0.802 1.00 98.25 107 ARG A O 1
ATOM 847 N N . TYR A 1 108 ? -7.709 1.102 -2.728 1.00 97.38 108 TYR A N 1
ATOM 848 C CA . TYR A 1 108 ? -7.509 2.510 -2.404 1.00 97.38 108 TYR A CA 1
ATOM 849 C C . TYR A 1 108 ? -8.843 3.236 -2.268 1.00 97.38 108 TYR A C 1
ATOM 851 O O . TYR A 1 108 ? -9.054 3.949 -1.290 1.00 97.38 108 TYR A O 1
ATOM 859 N N . ARG A 1 109 ? -9.789 2.998 -3.185 1.00 95.62 109 ARG A N 1
ATOM 860 C CA . ARG A 1 109 ? -11.145 3.557 -3.096 1.00 95.62 109 ARG A CA 1
ATOM 861 C C . ARG A 1 109 ? -11.823 3.180 -1.777 1.00 95.62 109 ARG A C 1
ATOM 863 O O . ARG A 1 109 ? -12.331 4.058 -1.082 1.00 95.62 109 ARG A O 1
ATOM 870 N N . VAL A 1 110 ? -11.770 1.902 -1.397 1.00 96.25 110 VAL A N 1
ATOM 871 C CA . VAL A 1 110 ? -12.319 1.420 -0.116 1.00 96.25 110 VAL A CA 1
ATOM 872 C C . VAL A 1 110 ? -11.614 2.079 1.070 1.00 96.25 110 VAL A C 1
ATOM 874 O O . VAL A 1 110 ? -12.269 2.542 2.004 1.00 96.25 110 VAL A O 1
ATOM 877 N N . TRP A 1 111 ? -10.285 2.166 1.030 1.00 95.62 111 TRP A N 1
ATOM 878 C CA . TRP A 1 111 ? -9.497 2.792 2.088 1.00 95.62 111 TRP A CA 1
ATOM 879 C C . TRP A 1 111 ? -9.792 4.289 2.237 1.00 95.62 111 TRP A C 1
ATOM 881 O O . TRP A 1 111 ? -9.914 4.773 3.359 1.00 95.62 111 TRP A O 1
ATOM 891 N N . ARG A 1 112 ? -9.997 5.019 1.137 1.00 93.88 112 ARG A N 1
ATOM 892 C CA . ARG A 1 112 ? -10.392 6.436 1.163 1.00 93.88 112 ARG A CA 1
ATOM 893 C C . ARG A 1 112 ? -11.780 6.633 1.762 1.00 93.88 112 ARG A C 1
ATOM 895 O O . ARG A 1 112 ? -11.957 7.531 2.584 1.00 93.88 112 ARG A O 1
ATOM 902 N N . THR A 1 113 ? -12.746 5.777 1.424 1.00 92.31 113 THR A N 1
ATOM 903 C CA . THR A 1 113 ? -14.066 5.783 2.077 1.00 92.31 113 THR A CA 1
ATOM 904 C C . THR A 1 113 ? -13.945 5.476 3.566 1.00 92.31 113 THR A C 1
ATOM 906 O O . THR A 1 113 ? -14.582 6.131 4.391 1.00 92.31 113 THR A O 1
ATOM 909 N N . TRP A 1 114 ? -13.089 4.518 3.933 1.00 90.31 114 TRP A N 1
ATOM 910 C CA . TRP A 1 114 ? -12.792 4.246 5.330 1.00 90.31 114 TRP A CA 1
ATOM 911 C C . TRP A 1 114 ? -12.199 5.491 5.998 1.00 90.31 114 TRP A C 1
ATOM 913 O O . TRP A 1 114 ? -12.769 5.949 6.982 1.00 90.31 114 TRP A O 1
ATOM 923 N N . LEU A 1 115 ? -11.145 6.112 5.471 1.00 88.81 115 LEU A N 1
ATOM 924 C CA . LEU A 1 115 ? -10.541 7.316 6.056 1.00 88.81 115 LEU A CA 1
ATOM 925 C C . LEU A 1 115 ? -11.548 8.446 6.287 1.00 88.81 115 LEU A C 1
ATOM 927 O O . LEU A 1 115 ? -11.555 9.028 7.367 1.00 88.81 115 LEU A O 1
ATOM 931 N N . ALA A 1 116 ? -12.442 8.705 5.331 1.00 86.25 116 ALA A N 1
ATOM 932 C CA . ALA A 1 116 ? -13.467 9.739 5.473 1.00 86.25 116 ALA A CA 1
ATOM 933 C C . ALA A 1 116 ? -14.405 9.502 6.675 1.00 86.25 116 ALA A C 1
ATOM 935 O O . ALA A 1 116 ? -14.879 10.449 7.291 1.00 86.25 116 ALA A O 1
ATOM 936 N N . GLY A 1 117 ? -14.645 8.242 7.052 1.00 83.38 117 GLY A N 1
ATOM 937 C CA . GLY A 1 117 ? -15.442 7.880 8.229 1.00 83.38 117 GLY A CA 1
ATOM 938 C C . GLY A 1 117 ? -14.658 7.793 9.547 1.00 83.38 117 GLY A C 1
ATOM 939 O O . GLY A 1 117 ? -15.171 7.209 10.503 1.00 83.38 117 GLY A O 1
ATOM 940 N N . ALA A 1 118 ? -13.405 8.263 9.607 1.00 81.50 118 ALA A N 1
ATOM 941 C CA . ALA A 1 118 ? -12.551 8.114 10.791 1.00 81.50 118 ALA A CA 1
ATOM 942 C C . ALA A 1 118 ? -13.127 8.803 12.033 1.00 81.50 118 ALA A C 1
ATOM 944 O O . ALA A 1 118 ? -13.168 8.185 13.099 1.00 81.50 118 ALA A O 1
ATOM 945 N N . ASP A 1 119 ? -13.631 10.026 11.880 1.00 78.19 119 ASP A N 1
ATOM 946 C CA . ASP A 1 119 ? -14.208 10.792 12.988 1.00 78.19 119 ASP A CA 1
ATOM 947 C C . ASP A 1 119 ? -15.467 10.125 13.541 1.00 78.19 119 ASP A C 1
ATOM 949 O O . ASP A 1 119 ? -15.611 9.971 14.755 1.00 78.19 119 ASP A O 1
ATOM 953 N N . GL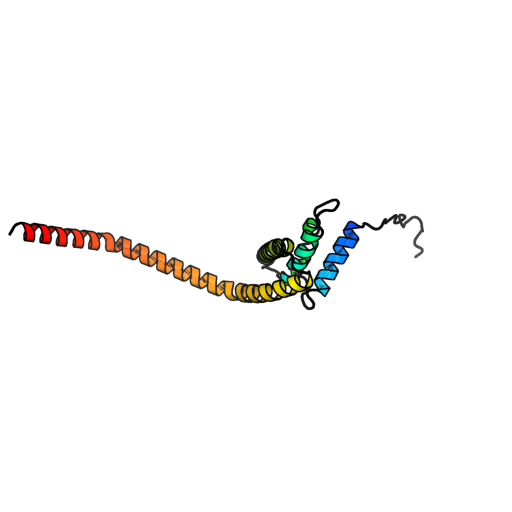U A 1 120 ? -16.331 9.634 12.652 1.00 81.12 120 GLU A N 1
ATOM 954 C CA . GLU A 1 120 ? -17.539 8.904 13.030 1.00 81.12 120 GLU A CA 1
ATOM 955 C C . GLU A 1 120 ? -17.195 7.625 13.800 1.00 81.12 120 GLU A C 1
ATOM 957 O O . GLU A 1 120 ? -17.730 7.371 14.877 1.00 81.12 120 GLU A O 1
ATOM 962 N N . ARG A 1 121 ? -16.221 6.843 13.320 1.00 81.81 121 ARG A N 1
ATOM 963 C CA . ARG A 1 121 ? -15.764 5.646 14.042 1.00 81.81 121 ARG A CA 1
ATOM 964 C C . ARG A 1 121 ? -15.131 5.985 15.388 1.00 81.81 121 ARG A C 1
ATOM 966 O O . ARG A 1 121 ? -15.320 5.242 16.351 1.00 81.81 121 ARG A O 1
ATOM 973 N N . ALA A 1 122 ? -14.386 7.085 15.479 1.00 81.06 122 ALA A N 1
ATOM 974 C CA . ALA A 1 122 ? -13.808 7.547 16.736 1.00 81.06 122 ALA A CA 1
ATOM 975 C C . ALA A 1 122 ? -14.886 8.016 17.726 1.00 81.06 122 ALA A C 1
ATOM 977 O O . ALA A 1 122 ? -14.712 7.849 18.936 1.00 81.06 122 ALA A O 1
ATOM 978 N N . ARG A 1 123 ? -15.992 8.588 17.238 1.00 86.31 123 ARG A N 1
ATOM 979 C CA . ARG A 1 123 ? -17.168 8.924 18.047 1.00 86.31 123 ARG A CA 1
ATOM 980 C C . ARG A 1 123 ? -17.869 7.663 18.548 1.00 86.31 123 ARG A C 1
ATOM 982 O O . ARG A 1 123 ? -17.944 7.473 19.757 1.00 86.31 123 ARG A O 1
ATOM 989 N N . VAL A 1 124 ? -18.246 6.754 17.648 1.00 87.62 124 VAL A N 1
ATOM 990 C CA . VAL A 1 124 ? -18.908 5.480 17.988 1.00 87.62 124 VAL A CA 1
ATOM 991 C C . VAL A 1 124 ? -18.081 4.668 18.990 1.00 87.62 124 VAL A C 1
ATOM 993 O O . VAL A 1 124 ? -18.619 4.105 19.939 1.00 87.62 124 VAL A O 1
ATOM 996 N N . LYS A 1 125 ? -16.748 4.636 18.842 1.00 86.94 125 LYS A N 1
ATOM 997 C CA . LYS A 1 125 ? -15.864 3.945 19.793 1.00 86.94 125 LYS A CA 1
ATOM 998 C C . LYS A 1 125 ? -15.869 4.594 21.181 1.00 86.94 125 LYS A C 1
ATOM 1000 O O . LYS A 1 125 ? -15.812 3.875 22.176 1.00 86.94 125 LYS A O 1
ATOM 1005 N N . ARG A 1 126 ? -15.921 5.928 21.258 1.00 88.38 126 ARG A N 1
ATOM 1006 C CA . ARG A 1 126 ? -16.015 6.6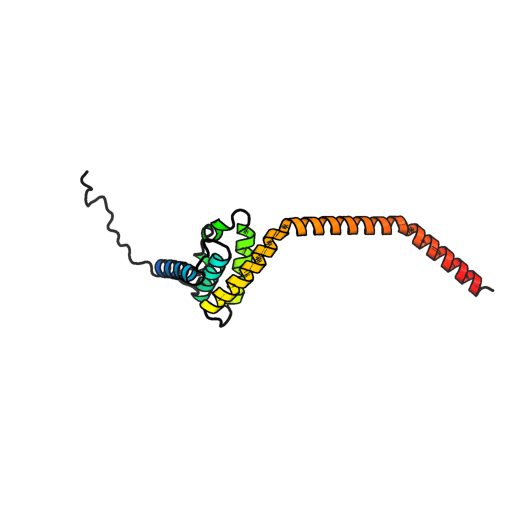60 22.532 1.00 88.38 126 ARG A CA 1
ATOM 1007 C C . ARG A 1 126 ? -17.355 6.411 23.217 1.00 88.38 126 ARG A C 1
ATOM 1009 O O . ARG A 1 126 ? -17.360 6.093 24.399 1.00 88.38 126 ARG A O 1
ATOM 1016 N N . GLU A 1 127 ? -18.452 6.465 22.470 1.00 89.44 127 GLU A N 1
ATOM 1017 C CA . GLU A 1 127 ? -19.796 6.164 22.979 1.00 89.44 127 GLU A CA 1
ATOM 1018 C C . GLU A 1 127 ? -19.897 4.716 23.480 1.00 89.44 127 GLU A C 1
ATOM 1020 O O . GLU A 1 127 ? -20.383 4.468 24.580 1.00 89.44 127 GLU A O 1
ATOM 1025 N N . ALA A 1 128 ? -19.352 3.752 22.731 1.00 88.62 128 ALA A N 1
ATOM 1026 C CA . ALA A 1 128 ? -19.315 2.353 23.150 1.00 88.62 128 ALA A CA 1
ATOM 1027 C C . ALA A 1 128 ? -18.467 2.136 24.418 1.00 88.62 128 ALA A C 1
ATOM 1029 O O . ALA A 1 128 ? -18.841 1.336 25.276 1.00 88.62 128 ALA A O 1
ATOM 1030 N N . ALA A 1 129 ? -17.341 2.846 24.554 1.00 89.06 129 ALA A N 1
ATOM 1031 C CA . ALA A 1 129 ? -16.511 2.790 25.755 1.00 89.06 129 ALA A CA 1
ATOM 1032 C C . ALA A 1 129 ? -17.239 3.373 26.976 1.00 89.06 129 ALA A C 1
ATOM 1034 O O . ALA A 1 129 ? -17.249 2.743 28.030 1.00 89.06 129 ALA A O 1
ATOM 1035 N N . GLN A 1 130 ? -17.914 4.515 26.815 1.00 90.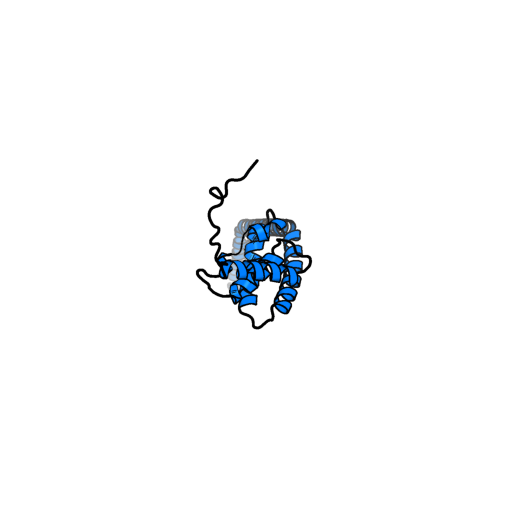06 130 GLN A N 1
ATOM 1036 C CA . GLN A 1 130 ? -18.722 5.131 27.872 1.00 90.06 130 GLN A CA 1
ATOM 1037 C C . GLN A 1 130 ? -19.882 4.222 28.297 1.00 90.06 130 GLN A C 1
ATOM 1039 O O . GLN A 1 130 ? -20.043 3.951 29.484 1.00 90.06 130 GLN A O 1
ATOM 1044 N N . ALA A 1 131 ? -20.622 3.652 27.343 1.00 87.94 131 ALA A N 1
ATOM 1045 C CA . ALA A 1 131 ? -21.701 2.709 27.636 1.00 87.94 131 ALA A CA 1
ATOM 1046 C C . ALA A 1 131 ? -21.193 1.441 28.352 1.00 87.94 131 ALA A C 1
ATOM 1048 O O . ALA A 1 131 ? -21.858 0.902 29.241 1.00 87.94 131 ALA A O 1
ATOM 1049 N N . ALA A 1 132 ? -20.000 0.953 27.994 1.00 87.25 132 ALA A N 1
ATOM 1050 C CA . ALA A 1 132 ? -19.370 -0.170 28.682 1.00 87.25 132 ALA A CA 1
ATOM 1051 C C . ALA A 1 132 ? -18.963 0.191 30.122 1.00 87.25 132 ALA A C 1
ATOM 1053 O O . ALA A 1 132 ? -19.202 -0.601 31.037 1.00 87.25 132 ALA A O 1
ATOM 1054 N N . GLU A 1 133 ? -18.399 1.380 30.343 1.00 88.19 133 GLU A N 1
ATOM 1055 C CA . GLU A 1 133 ? -18.063 1.884 31.679 1.00 88.19 133 GLU A CA 1
ATOM 1056 C C . GLU A 1 133 ? -19.308 2.057 32.558 1.00 88.19 133 GLU A C 1
ATOM 1058 O O . GLU A 1 133 ? -19.320 1.592 33.702 1.00 88.19 133 GLU A O 1
ATOM 1063 N N . GLU A 1 134 ? -20.382 2.635 32.020 1.00 88.12 134 GLU A N 1
ATOM 1064 C CA . GLU A 1 134 ? -21.669 2.778 32.708 1.00 88.12 134 GLU A CA 1
ATOM 1065 C C . GLU A 1 134 ? -22.270 1.418 33.073 1.00 88.12 134 GLU A C 1
ATOM 1067 O O . GLU A 1 134 ? -22.715 1.213 34.207 1.00 88.12 134 GLU A O 1
ATOM 1072 N N . ARG A 1 135 ? -22.208 0.441 32.161 1.00 84.62 135 ARG A N 1
ATOM 1073 C CA . ARG A 1 135 ? -22.666 -0.928 32.429 1.00 84.62 135 ARG A CA 1
ATOM 1074 C C . ARG A 1 135 ? -21.850 -1.595 33.535 1.00 84.62 135 ARG A C 1
ATOM 1076 O O . ARG A 1 135 ? -22.420 -2.231 34.420 1.00 84.62 135 ARG A O 1
ATOM 1083 N N . ILE A 1 136 ? -20.526 -1.441 33.525 1.00 84.62 136 ILE A N 1
ATOM 1084 C CA . ILE A 1 136 ? -19.648 -1.976 34.577 1.00 84.62 136 ILE A CA 1
ATOM 1085 C C . ILE A 1 136 ? -19.957 -1.315 35.925 1.00 84.62 136 ILE A C 1
ATOM 1087 O O . ILE A 1 136 ? -20.010 -2.004 36.948 1.00 84.62 136 ILE A O 1
ATOM 1091 N N . LYS A 1 137 ? -20.182 0.002 35.942 1.00 87.25 137 LYS A N 1
ATOM 1092 C CA . LYS A 1 137 ? -20.560 0.745 37.149 1.00 87.25 137 LYS A CA 1
ATOM 1093 C C . LYS A 1 137 ? -21.904 0.262 37.704 1.00 87.25 137 LYS A C 1
ATOM 1095 O O . LYS A 1 137 ? -21.968 -0.094 38.877 1.00 87.25 137 LYS A O 1
ATOM 1100 N N . SER A 1 138 ? -22.919 0.127 36.851 1.00 81.75 138 SER A N 1
ATOM 1101 C CA . SER A 1 138 ? -24.239 -0.413 37.205 1.00 81.75 138 SER A CA 1
ATOM 1102 C C . SER A 1 138 ? -24.156 -1.819 37.818 1.00 81.75 138 SER A C 1
ATOM 1104 O O . SER A 1 138 ? -24.767 -2.088 38.856 1.00 81.75 138 SER A O 1
ATOM 1106 N N . ILE A 1 139 ? -23.348 -2.713 37.236 1.00 81.75 139 ILE A N 1
ATOM 1107 C CA . ILE A 1 139 ? -23.140 -4.068 37.770 1.00 81.75 139 ILE A CA 1
ATOM 1108 C C . ILE A 1 139 ? -22.471 -4.021 39.152 1.00 81.75 139 ILE A C 1
ATOM 1110 O O . ILE A 1 139 ? -22.872 -4.759 40.054 1.00 81.75 139 ILE A O 1
ATOM 1114 N N . LYS A 1 140 ? -21.472 -3.150 39.346 1.00 79.94 140 LYS A N 1
ATOM 1115 C CA . LYS A 1 140 ? -20.799 -2.979 40.644 1.00 79.94 140 LYS A CA 1
ATOM 1116 C C . LYS A 1 140 ? -21.745 -2.437 41.716 1.00 79.94 140 LYS A C 1
ATOM 1118 O O . LYS A 1 140 ? -21.741 -2.953 42.830 1.00 79.94 140 LYS A O 1
ATOM 1123 N N . GLU A 1 141 ? -22.566 -1.447 41.383 1.00 81.50 141 GLU A N 1
ATOM 1124 C CA . GLU A 1 141 ? -23.548 -0.859 42.305 1.00 81.50 141 GLU A CA 1
ATOM 1125 C C . GLU A 1 141 ? -24.675 -1.839 42.649 1.00 81.50 141 GLU A C 1
ATOM 1127 O O . GLU A 1 141 ? -25.162 -1.853 43.774 1.00 81.50 141 GLU A O 1
ATOM 1132 N N . SER A 1 142 ? -25.027 -2.735 41.726 1.00 77.94 142 SER A N 1
ATOM 1133 C CA . SER A 1 142 ? -26.059 -3.760 41.935 1.00 77.94 142 SER A CA 1
ATOM 1134 C C . SER A 1 142 ? -25.539 -5.018 42.645 1.00 77.94 142 SER A C 1
ATOM 1136 O O . SER A 1 142 ? -26.311 -5.922 42.962 1.00 77.94 142 SER A O 1
ATOM 1138 N N . ARG A 1 143 ? -24.229 -5.108 42.921 1.00 77.50 143 ARG A N 1
ATOM 1139 C CA . ARG A 1 143 ? -23.577 -6.321 43.447 1.00 77.50 143 ARG A CA 1
ATOM 1140 C C . ARG A 1 143 ? -24.135 -6.769 44.800 1.00 77.50 143 ARG A C 1
ATOM 1142 O O . ARG A 1 143 ? -24.222 -7.966 45.059 1.00 77.50 143 ARG A O 1
ATOM 1149 N N . TRP A 1 144 ? -24.528 -5.823 45.650 1.00 73.31 144 TRP A N 1
ATOM 1150 C CA . TRP A 1 144 ? -25.114 -6.123 46.957 1.00 73.31 144 TRP A CA 1
ATOM 1151 C C . TRP A 1 144 ? -26.566 -6.600 46.851 1.00 73.31 144 TRP A C 1
ATOM 1153 O O . TRP A 1 144 ? -26.957 -7.486 47.602 1.00 73.31 144 TRP A O 1
ATOM 1163 N N . TRP A 1 145 ? -27.334 -6.098 45.878 1.00 74.50 145 TRP A N 1
ATOM 1164 C CA . TRP A 1 145 ? -28.679 -6.597 45.585 1.00 74.50 145 TRP A CA 1
ATOM 1165 C C . TRP A 1 145 ? -28.648 -8.035 45.073 1.00 74.50 145 TRP A C 1
ATOM 1167 O O . TRP A 1 145 ? -29.448 -8.855 45.514 1.00 74.50 145 TRP A O 1
ATOM 1177 N N . TYR A 1 146 ? -27.689 -8.373 44.207 1.00 72.19 146 TYR A N 1
ATOM 1178 C CA . TYR A 1 146 ? -27.496 -9.756 43.763 1.00 72.19 146 TYR A CA 1
ATOM 1179 C C . TYR A 1 146 ? -27.073 -10.683 44.911 1.00 72.19 146 TYR A C 1
ATOM 1181 O O . TYR A 1 146 ? -27.572 -11.803 45.006 1.00 72.19 146 TYR A O 1
ATOM 1189 N N . ALA A 1 147 ? -26.207 -10.218 45.818 1.00 72.69 147 ALA A N 1
ATOM 1190 C CA . ALA A 1 147 ? -25.831 -10.979 47.011 1.00 72.69 147 ALA A CA 1
ATOM 1191 C C . ALA A 1 147 ? -27.018 -11.178 47.972 1.00 72.69 147 ALA A C 1
ATOM 1193 O O . ALA A 1 147 ? -27.218 -12.278 48.486 1.00 72.69 147 ALA A O 1
ATOM 1194 N N . LEU A 1 148 ? -27.838 -10.141 48.169 1.00 76.25 148 LEU A N 1
ATOM 1195 C CA . LEU A 1 148 ? -29.043 -10.198 48.994 1.00 76.25 148 LEU A CA 1
ATOM 1196 C C . LEU A 1 148 ? -30.089 -11.149 48.394 1.00 76.25 148 LEU A C 1
ATOM 1198 O O . LEU A 1 148 ? -30.628 -11.990 49.107 1.00 76.25 148 LEU A O 1
ATOM 1202 N N . ALA A 1 149 ? -30.339 -11.065 47.085 1.00 74.56 149 ALA A N 1
ATOM 1203 C CA . ALA A 1 149 ? -31.250 -11.966 46.384 1.00 74.56 149 ALA A CA 1
ATOM 1204 C C . ALA A 1 149 ? -30.786 -13.428 46.485 1.00 74.56 149 ALA A C 1
ATOM 1206 O O . ALA A 1 149 ? -31.590 -14.306 46.791 1.00 74.56 149 ALA A O 1
ATOM 1207 N N . GLY A 1 150 ? -29.485 -13.686 46.309 1.00 72.19 150 GLY A N 1
ATOM 1208 C CA . GLY A 1 150 ? -28.904 -15.016 46.499 1.00 72.19 150 GLY A CA 1
ATOM 1209 C C . GLY A 1 150 ? -29.063 -15.541 47.930 1.00 72.19 150 GLY A C 1
ATOM 1210 O O . GLY A 1 150 ? -29.413 -16.705 48.118 1.00 72.19 150 GLY A O 1
ATOM 1211 N N . PHE A 1 151 ? -28.879 -14.683 48.938 1.00 75.44 151 PHE A N 1
ATOM 1212 C CA . PHE A 1 151 ? -29.086 -15.046 50.342 1.00 75.44 151 PHE A CA 1
ATOM 1213 C C . PHE A 1 151 ? -30.551 -15.390 50.642 1.00 75.44 151 PHE A C 1
ATOM 1215 O O . PHE A 1 151 ? -30.822 -16.414 51.263 1.00 75.44 151 PHE A O 1
ATOM 1222 N N . VAL A 1 152 ? -31.499 -14.577 50.167 1.00 76.44 152 VAL A N 1
ATOM 1223 C CA . VAL A 1 152 ? -32.940 -14.804 50.373 1.00 76.44 152 VAL A CA 1
ATOM 1224 C C . VAL A 1 152 ? -33.398 -16.097 49.697 1.00 76.44 152 VAL A C 1
ATOM 1226 O O . VAL A 1 152 ? -34.077 -16.903 50.327 1.00 76.44 152 VAL A O 1
ATOM 1229 N N . VAL A 1 153 ? -32.988 -16.344 48.449 1.00 77.75 153 VAL A N 1
ATOM 1230 C CA . VAL A 1 153 ? -33.313 -17.594 47.740 1.00 77.75 153 VAL A CA 1
ATOM 1231 C C . VAL A 1 153 ? -32.695 -18.804 48.445 1.00 77.75 153 VAL A C 1
ATOM 1233 O O . VAL A 1 153 ? -33.373 -19.814 48.624 1.00 77.75 153 VAL A O 1
ATOM 1236 N N . GLY A 1 154 ? -31.443 -18.700 48.899 1.00 68.00 154 GLY A N 1
ATOM 1237 C CA . GLY A 1 154 ? -30.787 -19.754 49.674 1.00 68.00 154 GLY A CA 1
ATOM 1238 C C . GLY A 1 154 ? -31.503 -20.051 50.994 1.00 68.00 154 GLY A C 1
ATOM 1239 O O . GLY A 1 154 ? -31.742 -21.212 51.312 1.00 68.00 154 GLY A O 1
ATOM 1240 N N . ALA A 1 155 ? -31.914 -19.017 51.731 1.00 71.06 155 ALA A N 1
ATOM 1241 C CA . ALA A 1 155 ? -32.654 -19.168 52.981 1.00 71.06 155 ALA A CA 1
ATOM 1242 C C . ALA A 1 155 ? -34.031 -19.818 52.764 1.00 71.06 155 ALA A C 1
ATOM 1244 O O . ALA A 1 155 ? -34.395 -20.733 53.498 1.00 71.06 155 ALA A O 1
ATOM 1245 N N . ILE A 1 156 ? -34.770 -19.409 51.726 1.00 75.00 156 ILE A N 1
ATOM 1246 C CA . ILE A 1 156 ? -36.060 -20.020 51.367 1.00 75.00 156 ILE A CA 1
ATOM 1247 C C . ILE A 1 156 ? -35.872 -21.485 50.953 1.00 75.00 156 ILE A C 1
ATOM 1249 O O . ILE A 1 156 ? -36.644 -22.339 51.378 1.00 75.00 156 ILE A O 1
ATOM 1253 N N . GLY A 1 157 ? -34.832 -21.796 50.173 1.00 66.56 157 GLY A N 1
ATOM 1254 C CA . GLY A 1 157 ? -34.517 -23.168 49.768 1.00 66.56 157 GLY A CA 1
ATOM 1255 C C . GLY A 1 157 ? -34.185 -24.082 50.950 1.00 66.56 157 GLY A C 1
ATOM 1256 O O . GLY A 1 157 ? -34.667 -25.209 51.000 1.00 66.56 157 GLY A O 1
ATOM 1257 N N . VAL A 1 158 ? -33.423 -23.590 51.933 1.00 66.19 158 VAL A N 1
ATOM 1258 C CA . VAL A 1 158 ? -33.114 -24.335 53.167 1.00 66.19 158 VAL A CA 1
ATOM 1259 C C . VAL A 1 158 ? -34.372 -24.573 54.005 1.00 66.19 158 VAL A C 1
ATOM 1261 O O . VAL A 1 158 ? -34.557 -25.670 54.522 1.00 66.19 158 VAL A O 1
ATOM 1264 N N . VAL A 1 159 ? -35.260 -23.581 54.105 1.00 68.19 159 VAL A N 1
ATOM 1265 C CA . VAL A 1 159 ? -36.534 -23.719 54.832 1.00 68.19 159 VAL A CA 1
ATOM 1266 C C . VAL A 1 159 ? -37.478 -24.700 54.130 1.00 68.19 159 VAL A C 1
ATOM 1268 O O . VAL A 1 159 ? -38.116 -25.505 54.799 1.00 68.19 159 VAL A O 1
ATOM 1271 N N . ALA A 1 160 ? -37.534 -24.691 52.796 1.00 62.34 160 ALA A N 1
ATOM 1272 C CA . ALA A 1 160 ? -38.359 -25.618 52.018 1.00 62.34 160 ALA A CA 1
ATOM 1273 C C . ALA A 1 160 ? -37.858 -27.076 52.055 1.00 62.34 160 ALA A C 1
ATOM 1275 O O . ALA A 1 160 ? -38.650 -27.987 51.857 1.00 62.34 160 ALA A O 1
ATOM 1276 N N . LEU A 1 161 ? -36.564 -27.301 52.305 1.00 61.00 161 LEU A N 1
ATOM 1277 C CA . LEU A 1 161 ? -35.962 -28.631 52.486 1.00 61.00 161 LEU A CA 1
ATOM 1278 C C . LEU A 1 161 ? -36.090 -29.177 53.919 1.00 61.00 161 LEU A C 1
ATOM 1280 O O . LEU A 1 161 ? -35.805 -30.351 54.144 1.00 61.00 161 LEU A O 1
ATOM 1284 N N . ALA A 1 162 ? -36.465 -28.331 54.882 1.00 58.12 162 ALA A N 1
ATOM 1285 C CA . ALA A 1 162 ? -36.578 -28.673 56.302 1.00 58.12 162 ALA A CA 1
ATOM 1286 C C . ALA A 1 162 ? -38.033 -28.888 56.780 1.00 58.12 162 ALA A C 1
ATOM 1288 O O . ALA A 1 162 ? -38.242 -29.131 57.970 1.00 58.12 162 ALA A O 1
ATOM 1289 N N . LEU A 1 163 ? -39.011 -28.788 55.872 1.00 50.41 163 LEU A N 1
ATOM 1290 C CA . LEU A 1 163 ? -40.441 -29.078 56.059 1.00 50.41 163 LEU A CA 1
ATOM 1291 C C . LEU A 1 163 ? -40.806 -30.405 55.387 1.00 50.41 163 LEU A C 1
ATOM 1293 O O . LEU A 1 163 ? -41.666 -31.114 55.953 1.00 50.41 163 LEU A O 1
#

Sequence (163 aa):
MVIDARCVERAEWEPQPELITSIYLHEAAHRLLSGHGHNAAFFAMVLVLYLRAGTGSIPFWQRAKLYDLQDEGANAPQAFAWAWNVAHELAASDLTADRCAEVINDRYRVWRTWLAGADERARVKREAAQAAEERIKSIKESRWWYALAGFVVGAIGVVALAL

Organism: NCBI:txid190721

Secondary structure (DSSP, 8-state):
----TTSS--------HHHHHHHHHHHHHHHHTTT--SSHHHHHHHHHHHHHH-BSSSBGGGG--GGGGGGGGGGHHHHHHHHHHHHHHHHTS---HHHHHHHHHHHHHHHHHHHHTHHHHHHHHHHHHHHHHHHHHHHHHTHHHHHHHHHHHHHHHHHHH--